Protein AF-Q2LAE7-F1 (afdb_monomer)

Organism: Mycobacterium tuberculosis (NCBI:txid1773)

Secondary structure (DSSP, 8-state):
--SSSGGG---TTS-HHHHHHHHHHTT---HHHHTHHHHHHHHHHHHHIIIIITGGG-HHHHT-HHHHHHHHHHHHHHHHHHSSSSSTHHHHHHHHHHHHHHHHHHHHHT-HHHHHHHHHHHHHHHHH-GGGGHHHHHHHHTHHHHHHHH-

Radius of gyration: 17.61 Å; Cα contacts (8 Å, |Δi|>4): 153; chains: 1; bounding box: 47×31×48 Å

Structure (mmCIF, N/CA/C/O backbone):
data_AF-Q2LAE7-F1
#
_entry.id   AF-Q2LAE7-F1
#
loop_
_atom_site.group_PDB
_atom_site.id
_atom_site.type_symbol
_atom_site.label_atom_id
_atom_site.label_alt_id
_atom_site.label_comp_id
_atom_site.label_asym_id
_atom_site.label_entity_id
_atom_site.label_seq_id
_atom_site.pdbx_PDB_ins_code
_atom_site.Cartn_x
_atom_site.Cartn_y
_atom_site.Cartn_z
_atom_site.occupancy
_atom_site.B_iso_or_equiv
_atom_site.auth_seq_id
_atom_site.auth_comp_id
_atom_site.auth_asym_id
_atom_site.auth_atom_id
_atom_site.pdbx_PDB_model_num
ATOM 1 N N . SER A 1 1 ? 6.485 -10.630 -20.699 1.00 85.62 1 SER A N 1
ATOM 2 C CA . SER A 1 1 ? 6.664 -12.085 -20.518 1.00 85.62 1 SER A CA 1
ATOM 3 C C . SER A 1 1 ? 7.683 -12.330 -19.426 1.00 85.62 1 SER A C 1
ATOM 5 O O . SER A 1 1 ? 8.486 -11.443 -19.148 1.00 85.62 1 SER A O 1
ATOM 7 N N . ASN A 1 2 ? 7.671 -13.513 -18.816 1.00 91.56 2 ASN A N 1
ATOM 8 C CA . ASN A 1 2 ? 8.751 -13.935 -17.941 1.00 91.56 2 ASN A CA 1
ATOM 9 C C . ASN A 1 2 ? 10.004 -14.159 -18.796 1.00 91.56 2 ASN A C 1
ATOM 11 O O . ASN A 1 2 ? 10.094 -15.112 -19.569 1.00 91.56 2 ASN A O 1
ATOM 15 N N . TYR A 1 3 ? 10.938 -13.216 -18.713 1.00 91.56 3 TYR A N 1
ATOM 16 C CA . TYR A 1 3 ? 12.114 -13.194 -19.579 1.00 91.56 3 TYR A CA 1
ATOM 17 C C . TYR A 1 3 ? 13.129 -14.290 -19.224 1.00 91.56 3 TYR A C 1
ATOM 19 O O . TYR A 1 3 ? 13.798 -14.831 -20.099 1.00 91.56 3 TYR A O 1
ATOM 27 N N . PHE A 1 4 ? 13.240 -14.635 -17.940 1.00 93.62 4 PHE A N 1
ATOM 28 C CA . PHE A 1 4 ? 14.313 -15.494 -17.434 1.00 93.62 4 PHE A CA 1
ATOM 29 C C . PHE A 1 4 ? 13.930 -16.974 -17.317 1.00 93.62 4 PHE A C 1
ATOM 31 O O . PHE A 1 4 ? 14.812 -17.824 -17.198 1.00 93.62 4 PHE A O 1
ATOM 38 N N . ARG A 1 5 ? 12.637 -17.315 -17.314 1.00 92.06 5 ARG A N 1
ATOM 39 C CA . ARG A 1 5 ? 12.157 -18.685 -17.101 1.00 92.06 5 ARG A CA 1
ATOM 40 C C . ARG A 1 5 ? 10.864 -18.958 -17.874 1.00 92.06 5 ARG A C 1
ATOM 42 O O . ARG A 1 5 ? 10.233 -18.062 -18.417 1.00 92.06 5 ARG A O 1
ATOM 49 N N . TRP A 1 6 ? 10.474 -20.233 -17.915 1.00 90.25 6 TRP A N 1
ATOM 50 C CA . TRP A 1 6 ? 9.178 -20.701 -18.423 1.00 90.25 6 TRP A CA 1
ATOM 51 C C . TRP A 1 6 ? 8.906 -20.318 -19.881 1.00 90.25 6 TRP A C 1
ATOM 53 O O . TRP A 1 6 ? 7.793 -19.938 -20.231 1.00 90.25 6 TRP A O 1
ATOM 63 N N . PHE A 1 7 ? 9.928 -20.453 -20.734 1.00 91.94 7 PHE A N 1
ATOM 64 C CA . PHE A 1 7 ? 9.812 -20.362 -22.195 1.00 91.94 7 PHE A CA 1
ATOM 65 C C . PHE A 1 7 ? 9.102 -19.090 -22.698 1.00 91.94 7 PHE A C 1
ATOM 67 O O . PHE A 1 7 ? 8.394 -19.130 -23.699 1.00 91.94 7 PHE A O 1
ATOM 74 N N . GLY A 1 8 ? 9.272 -17.959 -22.002 1.00 90.31 8 GLY A N 1
ATOM 75 C CA . GLY A 1 8 ? 8.660 -16.690 -22.398 1.00 90.31 8 GLY A CA 1
ATOM 76 C C . GLY A 1 8 ? 7.157 -16.590 -22.119 1.00 90.31 8 GLY A C 1
ATOM 77 O O . GLY A 1 8 ? 6.510 -15.684 -22.645 1.00 90.31 8 GLY A O 1
ATOM 78 N N . SER A 1 9 ? 6.598 -17.476 -21.288 1.00 93.31 9 SER A N 1
ATOM 79 C CA . SER A 1 9 ? 5.210 -17.382 -20.819 1.00 93.31 9 SER A CA 1
ATOM 80 C C . SER A 1 9 ? 4.928 -16.005 -20.197 1.00 93.31 9 SER A C 1
ATOM 82 O O . SER A 1 9 ? 5.808 -15.444 -19.536 1.00 93.31 9 SER A O 1
ATOM 84 N N . PRO A 1 10 ? 3.730 -15.421 -20.379 1.00 90.81 10 PRO A N 1
ATOM 85 C CA . PRO A 1 10 ? 3.342 -14.204 -19.672 1.00 90.81 10 PRO A CA 1
ATOM 86 C C . PRO A 1 10 ? 3.287 -14.422 -18.152 1.00 90.81 10 PRO A C 1
ATOM 88 O O . PRO A 1 10 ? 3.183 -15.556 -17.684 1.00 90.81 10 PRO A O 1
ATOM 91 N N . GLU A 1 11 ? 3.370 -13.321 -17.398 1.00 86.62 11 GLU A N 1
ATOM 92 C CA . GLU A 1 11 ? 3.138 -13.328 -15.941 1.00 86.62 11 GLU A CA 1
ATOM 93 C C . GLU A 1 11 ? 1.656 -13.138 -15.584 1.00 86.62 11 GLU A C 1
ATOM 95 O O . GLU A 1 11 ? 1.262 -13.325 -14.431 1.00 86.62 11 GLU A O 1
ATOM 100 N N . ASP A 1 12 ? 0.824 -12.856 -16.594 1.00 88.75 12 ASP A N 1
ATOM 101 C CA . ASP A 1 12 ? -0.628 -12.853 -16.471 1.00 88.75 12 ASP A CA 1
ATOM 102 C C . ASP A 1 12 ? -1.115 -14.182 -15.863 1.00 88.75 12 ASP A C 1
ATOM 104 O O . ASP A 1 12 ? -0.636 -15.256 -16.245 1.00 88.75 12 ASP A O 1
ATOM 108 N N . PRO A 1 13 ? -2.057 -14.141 -14.903 1.00 87.12 13 PRO A N 1
ATOM 109 C CA . PRO A 1 13 ? -2.992 -13.043 -14.622 1.00 87.12 13 PRO A CA 1
ATOM 110 C C . PRO A 1 13 ? -2.487 -11.968 -13.640 1.00 87.12 13 PRO A C 1
ATOM 112 O O . PRO A 1 13 ? -3.244 -11.059 -13.300 1.00 87.12 13 PRO A O 1
ATOM 115 N N . PHE A 1 14 ? -1.248 -12.070 -13.154 1.00 87.62 14 PHE A N 1
ATOM 116 C CA . PHE A 1 14 ? -0.671 -11.124 -12.199 1.00 87.62 14 PHE A CA 1
ATOM 117 C C . PHE A 1 14 ? 0.303 -10.172 -12.903 1.00 87.62 14 PHE A C 1
ATOM 119 O O . PHE A 1 14 ? 0.961 -10.543 -13.868 1.00 87.62 14 PHE A O 1
ATOM 126 N N . GLY A 1 15 ? 0.435 -8.942 -12.405 1.00 84.69 15 GLY A N 1
ATOM 127 C CA . GLY A 1 15 ? 1.488 -8.042 -12.890 1.00 84.69 15 GLY A CA 1
ATOM 128 C C . GLY A 1 15 ? 1.025 -6.879 -13.763 1.00 84.69 15 GLY A C 1
ATOM 129 O O . GLY A 1 15 ? 1.835 -6.309 -14.493 1.00 84.69 15 GLY A O 1
ATOM 130 N N . TRP A 1 16 ? -0.227 -6.422 -13.621 1.00 93.88 16 TRP A N 1
ATOM 131 C CA . TRP A 1 16 ? -0.643 -5.124 -14.181 1.00 93.88 16 TRP A CA 1
ATOM 132 C C . TRP A 1 16 ? 0.308 -3.987 -13.759 1.00 93.88 16 TRP A C 1
ATOM 134 O O . TRP A 1 16 ? 0.553 -3.055 -14.524 1.00 93.88 16 TRP A O 1
ATOM 144 N N . TYR A 1 17 ? 0.897 -4.095 -12.563 1.00 94.00 17 TYR A N 1
ATOM 145 C CA . TYR A 1 17 ? 1.890 -3.160 -12.043 1.00 94.00 17 TYR A CA 1
ATOM 146 C C . TYR A 1 17 ? 3.187 -3.142 -12.868 1.00 94.00 17 TYR A C 1
ATOM 148 O O . TYR A 1 17 ? 3.794 -2.088 -13.040 1.00 94.00 17 TYR A O 1
ATOM 156 N N . TYR A 1 18 ? 3.591 -4.267 -13.461 1.00 94.50 18 TYR A N 1
ATOM 157 C CA . TYR A 1 18 ? 4.765 -4.306 -14.336 1.00 94.50 18 TYR A CA 1
ATOM 158 C C . TYR A 1 18 ? 4.544 -3.518 -15.624 1.00 94.50 18 TYR A C 1
ATOM 160 O O . TYR A 1 18 ? 5.478 -2.886 -16.109 1.00 94.50 18 TYR A O 1
ATOM 168 N N . ASN A 1 19 ? 3.310 -3.465 -16.132 1.00 95.00 19 ASN A N 1
ATOM 169 C CA . ASN A 1 19 ? 2.977 -2.609 -17.271 1.00 95.00 19 ASN A CA 1
ATOM 170 C C . ASN A 1 19 ? 3.101 -1.119 -16.913 1.00 95.00 19 ASN A C 1
ATOM 172 O O . ASN A 1 19 ? 3.564 -0.333 -17.736 1.00 95.00 19 ASN A O 1
ATOM 176 N N . LEU A 1 20 ? 2.764 -0.722 -15.678 1.00 94.88 20 LEU A N 1
ATOM 177 C CA . LEU A 1 20 ? 3.015 0.641 -15.197 1.00 94.88 20 LEU A CA 1
ATOM 178 C C . LEU A 1 20 ? 4.520 0.949 -15.144 1.00 94.88 20 LEU A C 1
ATOM 180 O O . LEU A 1 20 ? 4.942 1.996 -15.628 1.00 94.88 20 LEU A O 1
ATOM 184 N N . LEU A 1 21 ? 5.335 0.033 -14.611 1.00 95.56 21 LEU A N 1
ATOM 185 C CA . LEU A 1 21 ? 6.794 0.199 -14.588 1.00 95.56 21 LEU A CA 1
ATOM 186 C C . LEU A 1 21 ? 7.386 0.251 -16.002 1.00 95.56 21 LEU A C 1
ATOM 188 O O . LEU A 1 21 ? 8.270 1.063 -16.268 1.00 95.56 21 LEU A O 1
ATOM 192 N N . ALA A 1 22 ? 6.865 -0.553 -16.930 1.00 96.06 22 ALA A N 1
ATOM 193 C CA . ALA A 1 22 ? 7.243 -0.482 -18.335 1.00 96.06 22 ALA A CA 1
ATOM 194 C C . ALA A 1 22 ? 6.920 0.901 -18.922 1.00 96.06 22 ALA A C 1
ATOM 196 O O . ALA A 1 22 ? 7.774 1.488 -19.576 1.00 96.06 22 ALA A O 1
ATOM 197 N N . LEU A 1 23 ? 5.762 1.494 -18.611 1.00 97.19 23 LEU A N 1
ATOM 198 C CA . LEU A 1 23 ? 5.458 2.869 -19.025 1.00 97.19 23 LEU A CA 1
ATOM 199 C C . LEU A 1 23 ? 6.443 3.892 -18.435 1.00 97.19 23 LEU A C 1
ATOM 201 O O . LEU A 1 23 ? 6.875 4.807 -19.134 1.00 97.19 23 LEU A O 1
ATOM 205 N N . MET A 1 24 ? 6.855 3.716 -17.177 1.00 97.19 24 MET A N 1
ATOM 206 C CA . MET A 1 24 ? 7.847 4.583 -16.531 1.00 97.19 24 MET A CA 1
ATOM 207 C C . MET A 1 24 ? 9.233 4.514 -17.190 1.00 97.19 24 MET A C 1
ATOM 209 O O . MET A 1 24 ? 9.937 5.528 -17.177 1.00 97.19 24 MET A O 1
ATOM 213 N N . THR A 1 25 ? 9.606 3.378 -17.806 1.00 97.38 25 THR A N 1
ATOM 214 C CA . THR A 1 25 ? 10.898 3.234 -18.515 1.00 97.38 25 THR A CA 1
ATOM 215 C C . THR A 1 25 ? 11.031 4.176 -19.705 1.00 97.38 25 THR A C 1
ATOM 217 O O . THR A 1 25 ? 12.147 4.541 -20.058 1.00 97.38 25 THR A O 1
ATOM 220 N N . HIS A 1 26 ? 9.918 4.632 -20.295 1.00 97.31 26 HIS A N 1
ATOM 221 C CA . HIS A 1 26 ? 9.963 5.583 -21.409 1.00 97.31 26 HIS A CA 1
ATOM 222 C C . HIS A 1 26 ? 10.510 6.959 -21.007 1.00 97.31 26 HIS A C 1
ATOM 224 O O . HIS A 1 26 ? 10.947 7.710 -21.875 1.00 97.31 26 HIS A O 1
ATOM 230 N N . VAL A 1 27 ? 10.475 7.300 -19.714 1.00 97.50 27 VAL A N 1
ATOM 231 C CA . VAL A 1 27 ? 11.040 8.551 -19.191 1.00 97.50 27 VAL A CA 1
ATOM 232 C C . VAL A 1 27 ? 12.497 8.345 -18.783 1.00 97.50 27 VAL A C 1
ATOM 234 O O . VAL A 1 27 ? 13.375 9.089 -19.212 1.00 97.50 27 VAL A O 1
ATOM 237 N N . SER A 1 28 ? 12.753 7.354 -17.927 1.00 96.00 28 SER A N 1
ATOM 238 C CA . SER A 1 28 ? 14.091 7.000 -17.454 1.00 96.00 28 SER A CA 1
ATOM 239 C C . SER A 1 28 ? 14.074 5.603 -16.836 1.00 96.00 28 SER A C 1
ATOM 241 O O . SER A 1 28 ? 13.072 5.182 -16.268 1.00 96.00 28 SER A O 1
ATOM 243 N N . ASP A 1 29 ? 15.197 4.901 -16.894 1.00 96.00 29 ASP A N 1
ATOM 244 C CA . ASP A 1 29 ? 15.466 3.634 -16.210 1.00 96.00 29 ASP A CA 1
ATOM 245 C C . ASP A 1 29 ? 16.356 3.810 -14.963 1.00 96.00 29 ASP A C 1
ATOM 247 O O . ASP A 1 29 ? 16.781 2.836 -14.337 1.00 96.00 29 ASP A O 1
ATOM 251 N N . ALA A 1 30 ? 16.607 5.058 -14.550 1.00 97.31 30 ALA A N 1
ATOM 252 C CA . ALA A 1 30 ? 17.399 5.358 -13.368 1.00 97.31 30 ALA A CA 1
ATOM 253 C C . ALA A 1 30 ? 16.765 4.775 -12.093 1.00 97.31 30 ALA A C 1
ATOM 255 O O . ALA A 1 30 ? 15.564 4.902 -11.844 1.00 97.31 30 ALA A O 1
ATOM 256 N N . SER A 1 31 ? 17.602 4.211 -11.217 1.00 95.25 31 SER A N 1
ATOM 257 C CA . SER A 1 31 ? 17.162 3.573 -9.963 1.00 95.25 31 SER A CA 1
ATOM 258 C C . SER A 1 31 ? 16.318 4.499 -9.073 1.00 95.25 31 SER A C 1
ATOM 260 O O . SER A 1 31 ? 15.307 4.073 -8.521 1.00 95.25 31 SER A O 1
ATOM 262 N N . LEU A 1 32 ? 16.691 5.782 -8.971 1.00 95.38 32 LEU A N 1
ATOM 263 C CA . LEU A 1 32 ? 15.941 6.786 -8.202 1.00 95.38 32 LEU A CA 1
ATOM 264 C C . LEU A 1 32 ? 14.519 6.989 -8.736 1.00 95.38 32 LEU A C 1
ATOM 266 O O . LEU A 1 32 ? 13.595 7.140 -7.945 1.00 95.38 32 LEU A O 1
ATOM 270 N N . TRP A 1 33 ? 14.352 6.979 -10.059 1.00 97.19 33 TRP A N 1
ATOM 271 C CA . TRP A 1 33 ? 13.064 7.176 -10.721 1.00 97.19 33 TRP A CA 1
ATOM 272 C C . TRP A 1 33 ? 12.163 5.950 -10.569 1.00 97.19 33 TRP A C 1
ATOM 274 O O . TRP A 1 33 ? 11.007 6.064 -10.166 1.00 97.19 33 TRP A O 1
ATOM 284 N N . MET A 1 34 ? 12.710 4.760 -10.814 1.00 96.81 34 MET A N 1
ATOM 285 C CA . MET A 1 34 ? 11.922 3.528 -10.804 1.00 96.81 34 MET A CA 1
ATOM 286 C C . MET A 1 34 ? 11.406 3.124 -9.425 1.00 96.81 34 MET A C 1
ATOM 288 O O . MET A 1 34 ? 10.395 2.437 -9.328 1.00 96.81 34 MET A O 1
ATOM 292 N N . ARG A 1 35 ? 12.060 3.586 -8.355 1.00 96.38 35 ARG A N 1
ATOM 293 C CA . ARG A 1 35 ? 11.665 3.314 -6.964 1.00 96.38 35 ARG A CA 1
ATOM 294 C C . ARG A 1 35 ? 10.738 4.374 -6.366 1.00 96.38 35 ARG A C 1
ATOM 296 O O . ARG A 1 35 ? 10.357 4.266 -5.201 1.00 96.38 35 ARG A O 1
ATOM 303 N N . LEU A 1 36 ? 10.360 5.402 -7.129 1.00 96.50 36 LEU A N 1
ATOM 304 C CA . LEU A 1 36 ? 9.417 6.422 -6.657 1.00 96.50 36 LEU A CA 1
ATOM 305 C C . LEU A 1 36 ? 8.067 5.855 -6.186 1.00 96.50 36 LEU A C 1
ATOM 307 O O . LEU A 1 36 ? 7.566 6.360 -5.177 1.00 96.50 36 LEU A O 1
ATOM 311 N N . PRO A 1 37 ? 7.473 4.829 -6.830 1.00 96.94 37 PRO A N 1
ATOM 312 C CA . PRO A 1 37 ? 6.225 4.245 -6.349 1.00 96.94 37 PRO A CA 1
ATOM 313 C C . PRO A 1 37 ? 6.349 3.662 -4.937 1.00 96.94 37 PRO A C 1
ATOM 315 O O . PRO A 1 37 ? 5.465 3.886 -4.113 1.00 96.94 37 PRO A O 1
ATOM 318 N N . ASP A 1 38 ? 7.463 2.993 -4.625 1.00 95.56 38 ASP A N 1
ATOM 319 C CA . ASP A 1 38 ? 7.727 2.431 -3.295 1.00 95.56 38 ASP A CA 1
ATOM 320 C C . ASP A 1 38 ? 7.856 3.536 -2.241 1.00 95.56 38 ASP A C 1
ATOM 322 O O . ASP A 1 38 ? 7.282 3.443 -1.154 1.00 95.56 38 ASP A O 1
ATOM 326 N N . LEU A 1 39 ? 8.564 4.622 -2.570 1.00 96.38 39 LEU A N 1
ATOM 327 C CA . LEU A 1 39 ? 8.682 5.778 -1.682 1.00 96.38 39 LEU A CA 1
ATOM 328 C C . LEU A 1 39 ? 7.312 6.414 -1.416 1.00 96.38 39 LEU A C 1
ATOM 330 O O . LEU A 1 39 ? 6.956 6.668 -0.264 1.00 96.38 39 LEU A O 1
ATOM 334 N N . ALA A 1 40 ? 6.531 6.647 -2.473 1.00 97.44 40 ALA A N 1
ATOM 335 C CA . ALA A 1 40 ? 5.188 7.199 -2.358 1.00 97.44 40 ALA A CA 1
ATOM 336 C C . ALA A 1 40 ? 4.287 6.287 -1.513 1.00 97.44 40 ALA A C 1
ATOM 338 O O . ALA A 1 40 ? 3.587 6.770 -0.621 1.00 97.44 40 ALA A O 1
ATOM 339 N N . ALA A 1 41 ? 4.354 4.971 -1.724 1.00 97.62 41 ALA A N 1
ATOM 340 C CA . ALA A 1 41 ? 3.601 4.002 -0.942 1.00 97.62 41 ALA A CA 1
ATOM 341 C C . ALA A 1 41 ? 3.977 4.039 0.543 1.00 97.62 41 ALA A C 1
ATOM 343 O O . ALA A 1 41 ? 3.085 4.064 1.387 1.00 97.62 41 ALA A O 1
ATOM 344 N N . GLY A 1 42 ? 5.267 4.130 0.877 1.00 97.44 42 GLY A N 1
ATOM 345 C CA . GLY A 1 42 ? 5.726 4.253 2.263 1.00 97.44 42 GLY A CA 1
ATOM 346 C C . GLY A 1 42 ? 5.204 5.518 2.950 1.00 97.44 42 GLY A C 1
ATOM 347 O O . GLY A 1 42 ? 4.711 5.460 4.081 1.00 97.44 42 GLY A O 1
ATOM 348 N N . LEU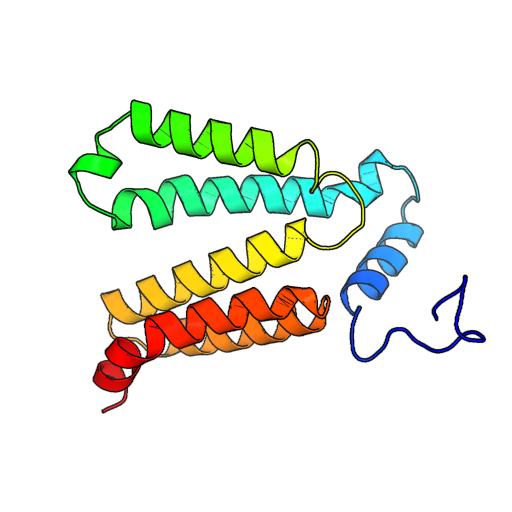 A 1 43 ? 5.233 6.656 2.249 1.00 98.12 43 LEU A N 1
ATOM 349 C CA . LEU A 1 43 ? 4.711 7.927 2.761 1.00 98.12 43 LEU A CA 1
ATOM 350 C C . LEU A 1 43 ? 3.196 7.877 2.995 1.00 98.12 43 LEU A C 1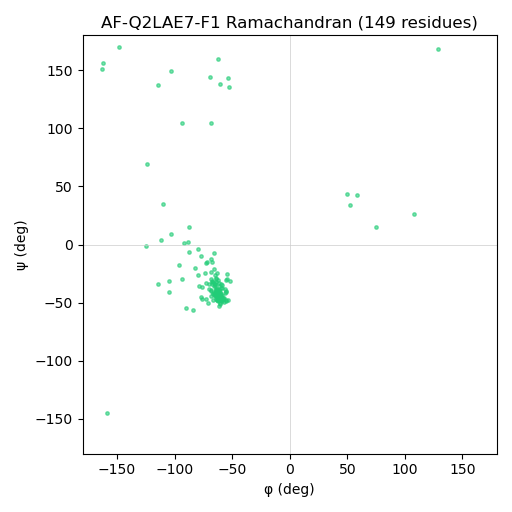
ATOM 352 O O . LEU A 1 43 ? 2.721 8.319 4.043 1.00 98.12 43 LEU A O 1
ATOM 356 N N . VAL A 1 44 ? 2.433 7.313 2.053 1.00 98.25 44 VAL A N 1
ATOM 357 C CA . VAL A 1 44 ? 0.976 7.172 2.191 1.00 98.25 44 VAL A CA 1
ATOM 358 C C . VAL A 1 44 ? 0.626 6.163 3.286 1.00 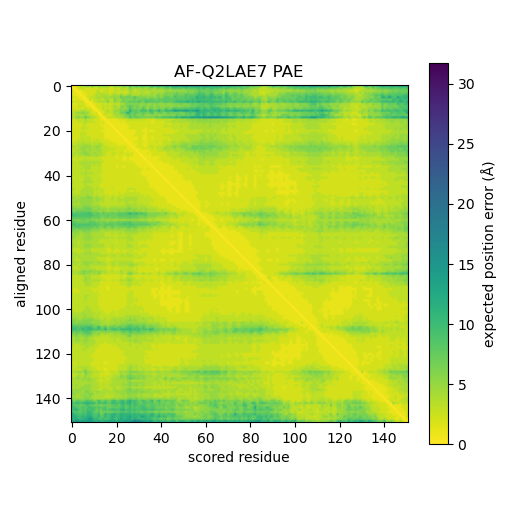98.25 44 VAL A C 1
ATOM 360 O O . VAL A 1 44 ? -0.278 6.423 4.080 1.00 98.25 44 VAL A O 1
ATOM 363 N N . CYS A 1 45 ? 1.370 5.059 3.404 1.00 98.12 45 CYS A N 1
ATOM 364 C CA . CYS A 1 45 ? 1.228 4.106 4.504 1.00 98.12 45 CYS A CA 1
ATOM 365 C C . CYS A 1 45 ? 1.372 4.799 5.859 1.00 98.12 45 CYS A C 1
ATOM 367 O O . CYS A 1 45 ? 0.511 4.645 6.724 1.00 98.12 45 CYS A O 1
ATOM 369 N N . TRP A 1 46 ? 2.416 5.613 6.036 1.00 98.25 46 TRP A N 1
ATOM 370 C CA . TRP A 1 46 ? 2.599 6.378 7.268 1.00 98.25 46 TRP A CA 1
ATOM 371 C C . TRP A 1 46 ? 1.471 7.390 7.501 1.00 98.25 46 TRP A C 1
ATOM 373 O O . TRP A 1 46 ? 0.970 7.515 8.622 1.00 98.25 46 TRP A O 1
ATOM 383 N N . LEU A 1 47 ? 1.036 8.097 6.454 1.00 98.12 47 LEU A N 1
ATOM 384 C CA . LEU A 1 47 ? -0.060 9.062 6.533 1.00 98.12 47 LEU A CA 1
ATOM 385 C C . LEU A 1 47 ? -1.348 8.407 7.056 1.00 98.12 47 LEU A C 1
ATOM 387 O O . LEU A 1 47 ? -1.953 8.920 7.998 1.00 98.12 47 LEU A O 1
ATOM 391 N N . LEU A 1 48 ? -1.732 7.270 6.472 1.00 97.88 48 LEU A N 1
ATOM 392 C CA . LEU A 1 48 ? -2.928 6.517 6.850 1.00 97.88 48 LEU A CA 1
ATOM 393 C C . LEU A 1 48 ? -2.788 5.896 8.239 1.00 97.88 48 LEU A C 1
ATOM 395 O O . LEU A 1 48 ? -3.700 6.000 9.058 1.00 97.88 48 LEU A O 1
ATOM 399 N N . LEU A 1 49 ? -1.636 5.296 8.543 1.00 97.62 49 LEU A N 1
ATOM 400 C CA . LEU A 1 49 ? -1.397 4.675 9.841 1.00 97.62 49 LEU A CA 1
ATOM 401 C C . LEU A 1 49 ? -1.486 5.710 10.973 1.00 97.62 49 LEU A C 1
ATOM 403 O O . LEU A 1 49 ? -2.198 5.501 11.953 1.00 97.62 49 LEU A O 1
ATOM 407 N N . SER A 1 50 ? -0.814 6.851 10.811 1.00 97.12 50 SER A N 1
ATOM 408 C CA . SER A 1 50 ? -0.736 7.895 11.839 1.00 97.12 50 SER A CA 1
ATOM 409 C C . SER A 1 50 ? -2.050 8.648 12.068 1.00 97.12 50 SER A C 1
ATOM 411 O O . SER A 1 50 ? -2.321 9.042 13.204 1.00 97.12 50 SER A O 1
ATOM 413 N N . ARG A 1 51 ? -2.860 8.863 11.020 1.00 96.00 51 ARG A N 1
ATOM 414 C CA . ARG A 1 51 ? -4.069 9.707 11.091 1.00 96.00 51 ARG A CA 1
ATOM 415 C C . ARG A 1 51 ? -5.386 8.944 11.113 1.00 96.00 51 ARG A C 1
ATOM 417 O O . ARG A 1 51 ? -6.331 9.426 11.722 1.00 96.00 51 ARG A O 1
ATOM 424 N N . GLU A 1 52 ? -5.468 7.788 10.464 1.00 96.31 52 GLU A N 1
ATOM 425 C CA . GLU A 1 52 ? -6.724 7.034 10.358 1.00 96.31 52 GLU A CA 1
ATOM 426 C C . GLU A 1 52 ? -6.721 5.816 11.285 1.00 96.31 52 GLU A C 1
ATOM 428 O O . GLU A 1 52 ? -7.720 5.536 11.943 1.00 96.31 52 GLU A O 1
ATOM 433 N N . VAL A 1 53 ? -5.596 5.099 11.381 1.00 96.69 53 VAL A N 1
ATOM 434 C CA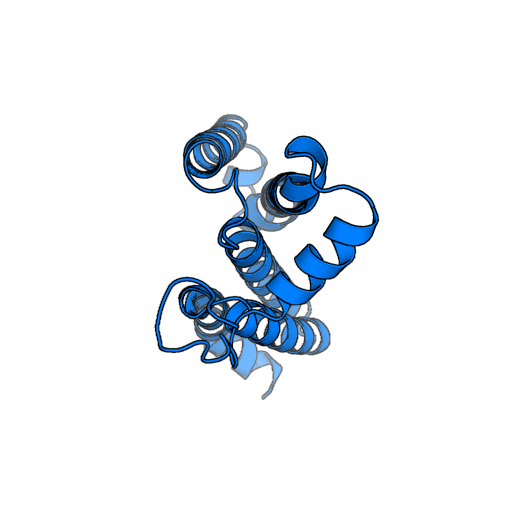 . VAL A 1 53 ? -5.534 3.847 12.150 1.00 96.69 53 VAL A CA 1
ATOM 435 C C . VAL A 1 53 ? -5.291 4.094 13.634 1.00 96.69 53 VAL A C 1
ATOM 437 O O . VAL A 1 53 ? -6.101 3.665 14.450 1.00 96.69 53 VAL A O 1
ATOM 440 N N . LEU A 1 54 ? -4.210 4.787 14.012 1.00 96.12 54 LEU A N 1
ATOM 441 C CA . LEU A 1 54 ? -3.857 4.960 15.429 1.00 96.12 54 LEU A CA 1
ATOM 442 C C . LEU A 1 54 ? -4.956 5.662 16.253 1.00 96.12 54 LEU A C 1
ATOM 444 O O . LEU A 1 54 ? -5.315 5.121 17.301 1.00 96.12 54 LEU A O 1
ATOM 448 N N . PRO A 1 55 ? -5.578 6.767 15.791 1.00 95.75 55 PRO A N 1
ATOM 449 C CA . PRO A 1 55 ? -6.672 7.403 16.534 1.00 95.75 55 PRO A CA 1
ATOM 450 C C . PRO A 1 55 ? -7.918 6.516 16.654 1.00 95.75 55 PRO A C 1
ATOM 452 O O . PRO A 1 55 ? -8.699 6.616 17.599 1.00 95.75 55 PRO A O 1
ATOM 455 N N . ARG A 1 56 ? -8.118 5.597 15.702 1.00 92.88 56 ARG A N 1
ATOM 456 C CA . ARG A 1 56 ? -9.273 4.693 15.688 1.00 92.88 56 ARG A CA 1
ATOM 457 C C . ARG A 1 56 ? -9.187 3.588 16.743 1.00 92.88 56 ARG A C 1
ATOM 459 O O . ARG A 1 56 ? -10.241 3.095 17.156 1.00 92.88 56 ARG A O 1
ATOM 466 N N . LEU A 1 57 ? -7.975 3.241 17.185 1.00 93.50 57 LEU A N 1
ATOM 467 C CA . LEU A 1 57 ? -7.716 2.224 18.213 1.00 93.50 57 LEU A CA 1
ATOM 468 C C . LEU A 1 57 ? -8.106 2.682 19.628 1.00 93.50 57 LEU A C 1
ATOM 470 O O . LEU A 1 57 ? -8.273 1.846 20.512 1.00 93.50 57 LEU A O 1
ATOM 474 N N . GLY A 1 58 ? -8.303 3.987 19.835 1.00 94.38 58 GLY A N 1
ATOM 475 C CA . GLY A 1 58 ? -8.886 4.557 21.048 1.00 94.38 58 GLY A CA 1
ATOM 476 C C . GLY A 1 58 ? -8.052 5.681 21.676 1.00 94.38 58 GLY A C 1
ATOM 477 O O . GLY A 1 58 ? -6.877 5.850 21.339 1.00 94.38 58 GLY A O 1
ATOM 478 N N . PRO A 1 59 ? -8.628 6.425 22.645 1.00 94.50 59 PRO A N 1
ATOM 479 C CA . PRO A 1 59 ? -8.020 7.650 23.179 1.00 94.50 59 PRO A CA 1
ATOM 480 C C . PRO A 1 59 ? -6.663 7.434 23.861 1.00 94.50 59 PRO A C 1
ATOM 482 O O . PRO A 1 59 ? -5.797 8.303 23.825 1.00 94.50 59 PRO A O 1
ATOM 485 N N . ALA A 1 60 ? -6.455 6.258 24.466 1.00 95.75 60 ALA A N 1
ATOM 486 C CA . ALA A 1 60 ? -5.191 5.910 25.113 1.00 95.75 60 ALA A CA 1
ATOM 487 C C . ALA A 1 60 ? -4.035 5.755 24.109 1.00 95.75 60 ALA A C 1
ATOM 489 O O . ALA A 1 60 ? -2.897 6.091 24.429 1.00 95.75 60 ALA A O 1
ATOM 490 N N . VAL A 1 61 ? -4.321 5.260 22.899 1.00 95.25 61 VAL A N 1
ATOM 491 C CA . VAL A 1 61 ? -3.322 5.118 21.829 1.00 95.25 61 VAL A CA 1
ATOM 492 C C . VAL A 1 61 ? -3.055 6.476 21.187 1.00 95.25 61 VAL A C 1
ATOM 494 O O . VAL A 1 61 ? -1.897 6.851 21.023 1.00 95.25 61 VAL A O 1
ATOM 497 N N . GLU A 1 62 ? -4.112 7.236 20.894 1.00 94.19 62 GLU A N 1
ATOM 498 C CA . GLU A 1 62 ? -4.024 8.565 20.278 1.00 94.19 62 GLU A CA 1
ATOM 499 C C . GLU A 1 62 ? -3.194 9.553 21.115 1.00 94.19 62 GLU A C 1
ATOM 501 O O . GLU A 1 62 ? -2.339 10.259 20.586 1.00 94.19 62 GLU A O 1
ATOM 506 N N . ALA A 1 63 ? -3.390 9.572 22.436 1.00 95.00 63 ALA A N 1
ATOM 507 C CA . ALA A 1 63 ? -2.666 10.474 23.331 1.00 95.00 63 ALA A CA 1
ATOM 508 C C . ALA A 1 63 ? -1.213 10.032 23.624 1.00 95.00 63 ALA A C 1
ATOM 510 O O . ALA A 1 63 ? -0.438 10.785 24.222 1.00 95.00 63 ALA A O 1
ATOM 511 N N . SER A 1 64 ? -0.818 8.815 23.233 1.00 96.62 64 SER A N 1
ATOM 512 C CA . SER A 1 64 ? 0.461 8.211 23.617 1.00 96.62 64 SER A CA 1
ATOM 513 C C . SER A 1 64 ? 1.559 8.456 22.580 1.00 96.62 64 SER A C 1
ATOM 515 O O . SER A 1 64 ? 1.649 7.775 21.559 1.00 96.62 64 SER A O 1
ATOM 517 N N . LYS A 1 65 ? 2.490 9.375 22.876 1.00 96.38 65 LYS A N 1
ATOM 518 C CA . LYS A 1 65 ? 3.692 9.588 22.040 1.00 96.38 65 LYS A CA 1
ATOM 519 C C . LYS A 1 65 ? 4.529 8.312 21.834 1.00 96.38 65 LYS A C 1
ATOM 521 O O . LYS A 1 65 ? 4.968 8.094 20.703 1.00 96.38 65 LYS A O 1
ATOM 526 N N . PRO A 1 66 ? 4.755 7.454 22.855 1.00 97.69 66 PRO A N 1
ATOM 527 C CA . PRO A 1 66 ? 5.463 6.190 22.655 1.00 97.69 66 PRO A CA 1
ATOM 528 C C . PRO A 1 66 ? 4.798 5.265 21.630 1.00 97.69 66 PRO A C 1
ATOM 530 O O . PRO A 1 66 ? 5.510 4.603 20.881 1.00 97.69 66 PRO A O 1
ATOM 533 N N . ALA A 1 67 ? 3.461 5.246 21.543 1.00 96.69 67 ALA A N 1
ATOM 534 C CA . ALA A 1 67 ? 2.751 4.422 20.562 1.00 96.69 67 ALA A CA 1
ATOM 535 C C . ALA A 1 67 ? 3.040 4.871 19.119 1.00 96.69 67 ALA A C 1
ATOM 537 O O . ALA A 1 67 ? 3.313 4.037 18.256 1.00 96.69 67 ALA A O 1
ATOM 538 N N . TYR A 1 68 ? 3.066 6.184 18.869 1.00 97.38 68 TYR A N 1
ATOM 539 C CA . TYR A 1 68 ? 3.428 6.743 17.562 1.00 97.38 68 TYR A CA 1
ATOM 540 C C . TYR A 1 68 ? 4.883 6.458 17.185 1.00 97.38 68 TYR A C 1
ATOM 542 O O . TYR A 1 68 ? 5.153 6.077 16.047 1.00 97.38 68 TYR A O 1
ATOM 550 N N . TRP A 1 69 ? 5.817 6.598 18.131 1.00 98.00 69 TRP A N 1
ATOM 551 C CA . TRP A 1 69 ? 7.223 6.259 17.895 1.00 98.00 69 TRP A CA 1
ATOM 552 C C . TRP A 1 69 ? 7.416 4.772 17.617 1.00 98.00 69 TRP A C 1
ATOM 554 O O . TRP A 1 69 ? 8.132 4.423 16.683 1.00 98.00 69 TRP A O 1
ATOM 564 N N . ALA A 1 70 ? 6.749 3.899 18.373 1.00 98.06 70 ALA A N 1
ATOM 565 C CA . ALA A 1 70 ? 6.790 2.464 18.127 1.00 98.06 70 ALA A CA 1
ATOM 566 C C . ALA A 1 70 ? 6.257 2.127 16.726 1.00 98.06 70 ALA A C 1
ATOM 568 O O . ALA A 1 70 ? 6.931 1.429 15.972 1.00 98.06 70 ALA A O 1
ATOM 569 N N . ALA A 1 71 ? 5.102 2.680 16.339 1.00 97.56 71 ALA A N 1
ATOM 570 C CA . ALA A 1 71 ? 4.530 2.478 15.010 1.00 97.56 71 ALA A CA 1
ATOM 571 C C . ALA A 1 71 ? 5.462 2.976 13.889 1.00 97.56 71 ALA A C 1
ATOM 573 O O . ALA A 1 71 ? 5.674 2.263 12.910 1.00 97.56 71 ALA A O 1
ATOM 574 N N . ALA A 1 72 ? 6.055 4.165 14.046 1.00 97.56 72 ALA A N 1
ATOM 575 C CA . ALA A 1 72 ? 6.999 4.727 13.080 1.00 97.56 72 ALA A CA 1
ATOM 576 C C . ALA A 1 72 ? 8.260 3.864 12.941 1.00 97.56 72 ALA A C 1
ATOM 578 O O . ALA A 1 72 ? 8.672 3.541 11.830 1.00 97.56 72 ALA A O 1
ATOM 579 N N . MET A 1 73 ? 8.860 3.467 14.066 1.00 98.19 73 MET A N 1
ATOM 580 C CA . MET A 1 73 ? 10.091 2.681 14.069 1.00 98.19 73 MET A CA 1
ATOM 581 C C . MET A 1 73 ? 9.868 1.284 13.499 1.00 98.19 73 MET A C 1
ATOM 583 O O . MET A 1 73 ? 10.682 0.840 12.699 1.00 98.19 73 MET A O 1
ATOM 587 N N . VAL A 1 74 ? 8.764 0.617 13.845 1.00 98.38 74 VAL A N 1
ATOM 588 C CA . VAL A 1 74 ? 8.415 -0.696 13.277 1.00 98.38 74 VAL A CA 1
ATOM 589 C C . VAL A 1 74 ? 8.149 -0.591 11.778 1.00 98.38 74 VAL A C 1
ATOM 591 O O . VAL A 1 74 ? 8.622 -1.433 11.017 1.00 98.38 74 VAL A O 1
ATOM 594 N N . LEU A 1 75 ? 7.441 0.453 11.331 1.00 97.62 75 LEU A N 1
ATOM 595 C CA . LEU A 1 75 ? 7.241 0.689 9.904 1.00 97.62 75 LEU A CA 1
ATOM 596 C C . LEU A 1 75 ? 8.588 0.854 9.195 1.00 97.62 75 LEU A C 1
ATOM 598 O O . LEU A 1 75 ? 8.827 0.183 8.200 1.00 97.62 75 LEU A O 1
ATOM 602 N N . LEU A 1 76 ? 9.485 1.692 9.717 1.00 97.44 76 LEU A N 1
ATOM 603 C CA . LEU A 1 76 ? 10.797 1.930 9.114 1.00 97.44 76 LEU A CA 1
ATOM 604 C C . LEU A 1 76 ? 11.668 0.672 9.076 1.00 97.44 76 LEU A C 1
ATOM 606 O O . LEU A 1 76 ? 12.235 0.362 8.029 1.00 97.44 76 LEU A O 1
ATOM 610 N N . THR A 1 77 ? 11.769 -0.064 10.184 1.00 97.56 77 THR A N 1
ATOM 611 C CA . THR A 1 77 ? 12.614 -1.265 10.256 1.00 97.56 77 THR A CA 1
ATOM 612 C C . THR A 1 77 ? 12.084 -2.404 9.395 1.00 97.56 77 THR A C 1
ATOM 614 O O . THR A 1 77 ? 12.887 -3.172 8.874 1.00 97.56 77 THR A O 1
ATOM 617 N N . ALA A 1 78 ? 10.768 -2.498 9.187 1.00 96.88 78 ALA A N 1
ATOM 618 C CA . ALA A 1 78 ? 10.184 -3.429 8.227 1.00 96.88 78 ALA A CA 1
ATOM 619 C C . ALA A 1 78 ? 10.338 -2.945 6.773 1.00 96.88 78 ALA A C 1
ATOM 621 O O . ALA A 1 78 ? 10.563 -3.752 5.873 1.00 96.88 78 ALA A O 1
ATOM 622 N N . TRP A 1 79 ? 10.241 -1.635 6.526 1.00 97.06 79 TRP A N 1
ATOM 623 C CA . TRP A 1 79 ? 10.248 -1.073 5.174 1.00 97.06 79 TRP A CA 1
ATOM 624 C C . TRP A 1 79 ? 11.642 -1.036 4.550 1.00 97.06 79 TRP A C 1
ATOM 626 O O . TRP A 1 79 ? 11.811 -1.455 3.408 1.00 97.06 79 TRP A O 1
ATOM 636 N N . MET A 1 80 ? 12.649 -0.560 5.290 1.00 94.75 80 MET A N 1
ATOM 637 C CA . MET A 1 80 ? 14.014 -0.378 4.780 1.00 94.75 80 MET A CA 1
ATOM 638 C C . MET A 1 80 ? 14.624 -1.638 4.135 1.00 94.75 80 MET A C 1
ATOM 640 O O . MET A 1 80 ? 15.169 -1.510 3.037 1.00 94.75 80 MET A O 1
ATOM 644 N N . PRO A 1 81 ? 14.559 -2.835 4.756 1.00 96.12 81 PRO A N 1
ATOM 645 C CA . PRO A 1 81 ? 15.178 -4.031 4.187 1.00 96.12 81 PRO A CA 1
ATOM 646 C C . PRO A 1 81 ? 14.359 -4.696 3.071 1.00 96.12 81 PRO A C 1
ATOM 648 O O . PRO A 1 81 ? 14.952 -5.373 2.233 1.00 96.12 81 PRO A O 1
ATOM 651 N N . PHE A 1 82 ? 13.028 -4.542 3.049 1.00 94.69 82 PHE A N 1
ATOM 652 C CA . PHE A 1 82 ? 12.154 -5.344 2.177 1.00 94.69 82 PHE A CA 1
ATOM 653 C C . PHE A 1 82 ? 11.421 -4.546 1.090 1.00 94.69 82 PHE A C 1
ATOM 655 O O . PHE A 1 82 ? 11.249 -5.062 -0.010 1.00 94.69 82 PHE A O 1
ATOM 662 N N . ASN A 1 83 ? 11.042 -3.294 1.360 1.00 96.25 83 ASN A N 1
ATOM 663 C CA . ASN A 1 83 ? 10.170 -2.477 0.501 1.00 96.25 83 ASN A CA 1
ATOM 664 C C . ASN A 1 83 ? 10.924 -1.309 -0.168 1.00 96.25 83 ASN A C 1
ATOM 666 O O . ASN A 1 83 ? 10.395 -0.207 -0.312 1.00 96.25 83 ASN A O 1
ATOM 670 N N . ASN A 1 84 ? 12.192 -1.525 -0.524 1.00 94.38 84 ASN A N 1
ATOM 671 C CA . ASN A 1 84 ? 13.018 -0.560 -1.254 1.00 94.38 84 ASN A CA 1
ATOM 672 C C . ASN A 1 84 ? 13.569 -1.203 -2.535 1.00 94.38 84 ASN A C 1
ATOM 674 O O . ASN A 1 84 ? 14.767 -1.492 -2.643 1.00 94.38 84 ASN A O 1
ATOM 678 N N . GLY A 1 85 ? 12.687 -1.475 -3.496 1.00 93.50 85 GLY A N 1
ATOM 679 C CA . GLY A 1 85 ? 13.022 -2.233 -4.695 1.00 93.50 85 GLY A CA 1
ATOM 680 C C . GLY A 1 85 ? 12.050 -1.986 -5.843 1.00 93.50 85 GLY A C 1
ATOM 681 O O . GLY A 1 85 ? 11.617 -0.869 -6.074 1.00 93.50 85 GLY A O 1
ATOM 682 N N . LEU A 1 86 ? 11.796 -3.029 -6.634 1.00 94.44 86 LEU A N 1
ATOM 683 C CA . LEU A 1 86 ? 10.753 -3.036 -7.674 1.00 94.44 86 LEU A CA 1
ATOM 684 C C . LEU A 1 86 ? 9.780 -4.201 -7.491 1.00 94.44 86 LEU A C 1
ATOM 686 O O . LEU A 1 86 ? 8.844 -4.374 -8.274 1.00 94.44 86 LEU A O 1
ATOM 690 N N . ARG A 1 87 ? 10.022 -5.032 -6.471 1.00 94.50 87 ARG A N 1
ATOM 691 C CA . ARG A 1 87 ? 9.045 -6.033 -6.084 1.00 94.50 87 ARG A CA 1
ATOM 692 C C . ARG A 1 87 ? 7.844 -5.302 -5.464 1.00 94.50 87 ARG A C 1
ATOM 694 O O . ARG A 1 87 ? 8.019 -4.273 -4.815 1.00 94.50 87 ARG A O 1
ATOM 701 N N . PRO A 1 88 ? 6.619 -5.789 -5.684 1.00 94.56 88 PRO A N 1
ATOM 702 C CA . PRO A 1 88 ? 5.438 -4.988 -5.415 1.00 94.56 88 PRO A CA 1
ATOM 703 C C . PRO A 1 88 ? 4.920 -5.076 -3.968 1.00 94.56 88 PRO A C 1
ATOM 705 O O . PRO A 1 88 ? 3.785 -4.678 -3.701 1.00 94.56 88 PRO A O 1
ATOM 708 N N . GLU A 1 89 ? 5.699 -5.583 -3.007 1.00 96.44 89 GLU A N 1
ATOM 709 C CA . GLU A 1 89 ? 5.253 -5.733 -1.613 1.00 96.44 89 GLU A CA 1
ATOM 710 C C . GLU A 1 89 ? 4.902 -4.390 -0.970 1.00 96.44 89 GLU A C 1
ATOM 712 O O . GLU A 1 89 ? 3.953 -4.325 -0.188 1.00 96.44 89 GLU A O 1
ATOM 717 N N . ALA A 1 90 ? 5.593 -3.310 -1.348 1.00 95.75 90 ALA A N 1
ATOM 718 C CA . ALA A 1 90 ? 5.264 -1.949 -0.929 1.00 95.75 90 ALA A CA 1
ATOM 719 C C . ALA A 1 90 ? 3.826 -1.561 -1.322 1.00 95.75 90 ALA A C 1
ATOM 721 O O . ALA A 1 90 ? 3.057 -1.043 -0.507 1.00 95.75 90 ALA A O 1
ATOM 722 N N . ILE A 1 91 ? 3.447 -1.863 -2.566 1.00 96.88 91 ILE A N 1
ATOM 723 C CA . ILE A 1 91 ? 2.117 -1.581 -3.114 1.00 96.88 91 ILE A CA 1
ATOM 724 C C . ILE A 1 91 ? 1.066 -2.486 -2.468 1.00 96.88 91 ILE A C 1
ATOM 726 O O . ILE A 1 91 ? -0.030 -2.026 -2.151 1.00 96.88 91 ILE A O 1
ATOM 730 N N . ILE A 1 92 ? 1.405 -3.751 -2.205 1.00 96.69 92 ILE A N 1
ATOM 731 C CA . ILE A 1 92 ? 0.514 -4.694 -1.518 1.00 96.69 92 ILE A CA 1
ATOM 732 C C . ILE A 1 92 ? 0.249 -4.254 -0.078 1.00 96.69 92 ILE A C 1
ATOM 734 O O . ILE A 1 92 ? -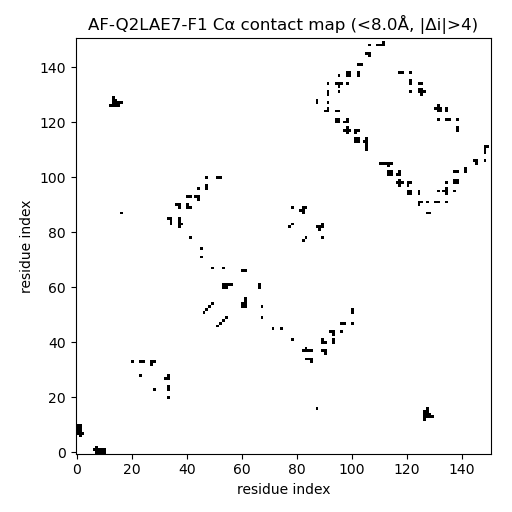0.903 -4.270 0.364 1.00 96.69 92 ILE A O 1
ATOM 738 N N . ALA A 1 93 ? 1.285 -3.831 0.649 1.00 97.19 93 ALA A N 1
ATOM 739 C CA . ALA A 1 93 ? 1.155 -3.314 2.006 1.00 97.19 93 ALA A CA 1
ATOM 740 C C . ALA A 1 93 ? 0.235 -2.086 2.038 1.00 97.19 93 ALA A C 1
ATOM 742 O O . ALA A 1 93 ? -0.690 -2.027 2.852 1.00 97.19 93 ALA A O 1
ATOM 743 N N . LEU A 1 94 ? 0.427 -1.154 1.097 1.00 97.75 94 LEU A N 1
ATOM 744 C CA . LEU A 1 94 ? -0.436 0.013 0.947 1.00 97.75 94 LEU A CA 1
ATOM 745 C C . LEU A 1 94 ? -1.884 -0.378 0.630 1.00 97.75 94 LEU A C 1
ATOM 747 O O . LEU A 1 94 ? -2.799 0.060 1.325 1.00 97.75 94 LEU A O 1
ATOM 751 N N . GLY A 1 95 ? -2.108 -1.205 -0.392 1.00 97.31 95 GLY A N 1
ATOM 752 C CA . GLY A 1 95 ? -3.448 -1.622 -0.811 1.00 97.31 95 GLY A CA 1
ATOM 753 C C . GLY A 1 95 ? -4.209 -2.352 0.298 1.00 97.31 95 GLY A C 1
ATOM 754 O O . GLY A 1 95 ? -5.397 -2.107 0.522 1.00 97.31 95 GLY A O 1
ATOM 755 N N . SER A 1 96 ? -3.505 -3.171 1.077 1.00 97.50 96 SER A N 1
ATOM 756 C CA . SER A 1 96 ? -4.067 -3.866 2.240 1.00 97.50 96 SER A CA 1
ATOM 757 C C . SER A 1 96 ? -4.462 -2.894 3.353 1.00 97.50 96 SER A C 1
ATOM 759 O O . SER A 1 96 ? -5.555 -3.004 3.911 1.00 97.50 96 SER A O 1
ATOM 761 N N . LEU A 1 97 ? -3.618 -1.896 3.639 1.00 97.69 97 LEU A N 1
ATOM 762 C CA . LEU A 1 97 ? -3.914 -0.858 4.626 1.00 97.69 97 LEU A CA 1
ATOM 763 C C . LEU A 1 97 ? -5.102 0.015 4.197 1.00 97.69 97 LEU A C 1
ATOM 765 O O . LEU A 1 97 ? -5.987 0.288 5.005 1.00 97.69 97 LEU A O 1
ATOM 769 N N . VAL A 1 98 ? -5.159 0.414 2.923 1.00 98.12 98 VAL A N 1
ATOM 770 C CA . VAL A 1 98 ? -6.288 1.170 2.358 1.00 98.12 98 VAL A CA 1
ATOM 771 C C . VAL A 1 98 ? -7.583 0.365 2.472 1.00 98.12 98 VAL A C 1
ATOM 773 O O . VAL A 1 98 ? -8.601 0.907 2.902 1.00 98.12 98 VAL A O 1
ATOM 776 N N . THR A 1 99 ? -7.543 -0.934 2.161 1.00 97.75 99 THR A N 1
ATOM 777 C CA . THR A 1 99 ? -8.696 -1.839 2.299 1.00 97.75 99 THR A CA 1
ATOM 778 C C . THR A 1 99 ? -9.215 -1.856 3.740 1.00 97.75 99 THR A C 1
ATOM 780 O O . THR A 1 99 ? -10.414 -1.689 3.965 1.00 97.75 99 THR A O 1
ATOM 783 N N . TYR A 1 100 ? -8.317 -1.976 4.723 1.00 97.38 100 TYR A N 1
ATOM 784 C CA . TYR A 1 100 ? -8.670 -1.910 6.143 1.00 97.38 100 TYR A CA 1
ATOM 785 C C . TYR A 1 100 ? -9.310 -0.565 6.527 1.00 97.38 100 TYR A C 1
ATOM 787 O O . TYR A 1 100 ? -10.393 -0.541 7.114 1.00 97.38 100 TYR A O 1
ATOM 795 N N . VAL A 1 101 ? -8.685 0.558 6.154 1.00 97.31 101 VAL A N 1
ATOM 796 C CA . VAL A 1 101 ? -9.184 1.906 6.480 1.00 97.31 101 VAL A CA 1
ATOM 797 C C . VAL A 1 101 ? -10.574 2.145 5.883 1.00 97.31 101 VAL A C 1
ATOM 799 O O . VAL A 1 101 ? -11.455 2.689 6.552 1.00 97.31 101 VAL A O 1
ATOM 802 N N . LEU A 1 102 ? -10.807 1.712 4.642 1.00 96.88 102 LEU A N 1
ATOM 803 C CA . LEU A 1 102 ? -12.105 1.846 3.980 1.00 96.88 102 LEU A CA 1
ATOM 804 C C . LEU A 1 102 ? -13.202 1.034 4.681 1.00 96.88 102 LEU A C 1
ATOM 806 O O . LEU A 1 102 ? -14.317 1.535 4.839 1.00 96.88 102 LEU A O 1
ATOM 810 N N . ILE A 1 103 ? -12.892 -0.176 5.152 1.00 95.31 103 ILE A N 1
ATOM 811 C CA . ILE A 1 103 ? -13.836 -0.994 5.924 1.00 95.31 103 ILE A CA 1
ATOM 812 C C . ILE A 1 103 ? -14.141 -0.351 7.275 1.00 95.31 103 ILE A C 1
ATOM 814 O O . ILE A 1 103 ? -15.313 -0.204 7.619 1.00 95.31 103 ILE A O 1
ATOM 818 N N . GLU A 1 104 ? -13.128 0.090 8.022 1.00 94.88 104 GLU A N 1
ATOM 819 C CA . GLU A 1 104 ? -13.328 0.814 9.287 1.00 94.88 104 GLU A CA 1
ATOM 820 C C . GLU A 1 104 ? -14.214 2.048 9.104 1.00 94.88 104 GLU A C 1
ATOM 822 O O . GLU A 1 104 ? -15.135 2.300 9.889 1.00 94.88 104 GLU A O 1
ATOM 827 N N . ARG A 1 105 ? -14.005 2.785 8.012 1.00 94.06 105 ARG A N 1
ATOM 828 C CA . ARG A 1 105 ? -14.820 3.952 7.680 1.00 94.06 105 ARG A CA 1
ATOM 829 C C . ARG A 1 105 ? -16.250 3.579 7.293 1.00 94.06 105 ARG A C 1
ATOM 831 O O . ARG A 1 105 ? -17.179 4.270 7.706 1.00 94.06 105 ARG A O 1
ATOM 838 N N . SER A 1 106 ? -16.435 2.494 6.540 1.00 93.44 106 SER A N 1
ATOM 839 C CA . SER A 1 106 ? -17.753 1.932 6.214 1.00 93.44 106 SER A CA 1
ATOM 840 C C . SER A 1 106 ? -18.549 1.630 7.487 1.00 93.44 106 SER A C 1
ATOM 842 O O . SER A 1 106 ? -19.687 2.079 7.629 1.00 93.44 106 SER A O 1
ATOM 844 N N . MET A 1 107 ? -17.910 0.956 8.454 1.00 92.31 107 MET A N 1
ATOM 845 C CA . MET A 1 107 ? -18.521 0.575 9.732 1.00 92.31 107 MET A CA 1
ATOM 846 C C . MET A 1 107 ? -18.907 1.773 10.590 1.00 92.31 107 MET A C 1
ATOM 848 O O . MET A 1 107 ? -19.960 1.765 11.219 1.00 92.31 107 MET A O 1
ATOM 852 N N . ARG A 1 108 ? -18.065 2.809 10.621 1.00 91.94 108 ARG A N 1
ATOM 853 C CA . ARG A 1 108 ? -18.301 3.995 11.450 1.00 91.94 108 ARG A CA 1
ATOM 854 C C . ARG A 1 108 ? -19.537 4.788 11.020 1.00 91.94 108 ARG A C 1
ATOM 856 O O . ARG A 1 108 ? -20.203 5.362 11.875 1.00 91.94 108 ARG A O 1
ATOM 863 N N . TYR A 1 109 ? -19.816 4.854 9.719 1.00 91.69 109 TYR A N 1
ATOM 864 C CA . TYR A 1 109 ? -20.894 5.687 9.172 1.00 91.69 109 TYR A CA 1
ATOM 865 C C . TYR A 1 109 ? -22.058 4.883 8.580 1.00 91.69 109 TYR A C 1
ATOM 867 O O . TYR A 1 109 ? -22.957 5.487 7.998 1.00 91.69 109 TYR A O 1
ATOM 875 N N . SER A 1 110 ? -22.032 3.551 8.688 1.00 92.00 110 SER A N 1
ATOM 876 C CA . SER A 1 110 ? -23.021 2.640 8.093 1.00 92.00 110 SER A CA 1
ATOM 877 C C . SER A 1 110 ? -23.276 2.917 6.604 1.00 92.00 110 SER A C 1
ATOM 879 O O . SER A 1 110 ? -24.417 2.961 6.151 1.00 92.00 110 SER A O 1
ATOM 881 N N . ARG A 1 111 ? -22.210 3.158 5.827 1.00 92.56 111 ARG A N 1
ATOM 882 C CA . ARG A 1 111 ? -22.301 3.446 4.382 1.00 92.56 111 ARG A CA 1
ATOM 883 C C . ARG A 1 111 ? -21.658 2.338 3.572 1.00 92.56 111 ARG A C 1
ATOM 885 O O . AR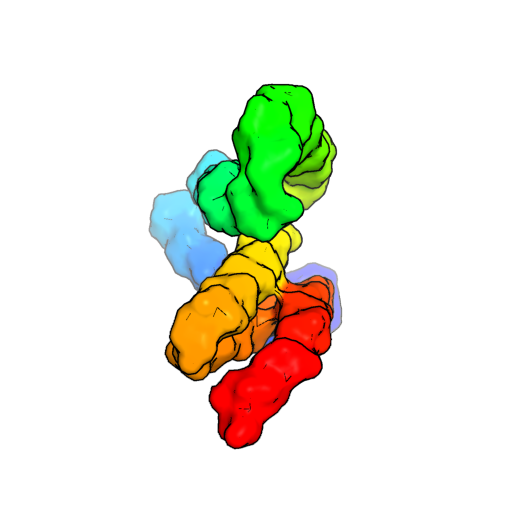G A 1 111 ? -20.538 1.963 3.866 1.00 92.56 111 ARG A O 1
ATOM 892 N N . LEU A 1 112 ? -22.293 1.915 2.481 1.00 93.06 112 LEU A N 1
ATOM 893 C CA . LEU A 1 112 ? -21.766 0.841 1.628 1.00 93.06 112 LEU A CA 1
ATOM 894 C C . LEU A 1 112 ? -20.710 1.301 0.611 1.00 93.06 112 LEU A C 1
ATOM 896 O O . LEU A 1 112 ? -19.922 0.484 0.143 1.00 93.06 112 LEU A O 1
ATOM 900 N N . THR A 1 113 ? -20.639 2.595 0.280 1.00 95.62 113 THR A N 1
ATOM 901 C CA . THR A 1 113 ? -19.673 3.108 -0.712 1.00 95.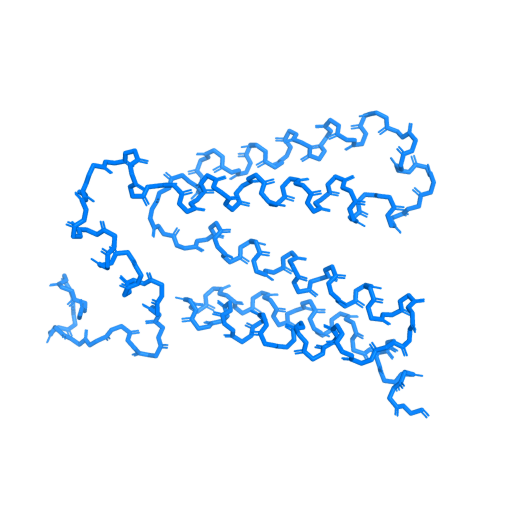62 113 THR A CA 1
ATOM 902 C C . THR A 1 113 ? -18.213 2.795 -0.348 1.00 95.62 113 THR A C 1
ATOM 904 O O . THR A 1 113 ? -17.498 2.284 -1.208 1.00 95.62 113 THR A O 1
ATOM 907 N N . PRO A 1 114 ? -17.742 3.019 0.898 1.00 94.56 114 PRO A N 1
ATOM 908 C CA . PRO A 1 114 ? -16.378 2.658 1.278 1.00 94.56 114 PRO A CA 1
ATOM 909 C C . PRO A 1 114 ? -16.143 1.142 1.249 1.00 94.56 114 PRO A C 1
ATOM 911 O O . PRO A 1 114 ? -15.062 0.717 0.859 1.00 94.56 114 PRO A O 1
ATOM 914 N N . ALA A 1 115 ? -17.146 0.320 1.579 1.00 93.56 115 ALA A N 1
ATOM 915 C CA . ALA A 1 115 ? -17.031 -1.136 1.466 1.00 93.56 115 ALA A CA 1
ATOM 916 C C . ALA A 1 115 ? -16.864 -1.591 0.007 1.00 93.56 115 ALA A C 1
ATOM 918 O O . ALA A 1 115 ? -16.002 -2.417 -0.280 1.00 93.56 115 ALA A O 1
ATOM 919 N N . ALA A 1 116 ? -17.622 -1.013 -0.929 1.00 95.19 116 ALA A N 1
ATOM 920 C CA . ALA A 1 116 ? -17.462 -1.301 -2.354 1.00 95.19 116 ALA A CA 1
ATOM 921 C C . ALA A 1 116 ? -16.062 -0.905 -2.859 1.00 95.19 116 ALA A C 1
ATOM 923 O O . ALA A 1 116 ? -15.406 -1.681 -3.553 1.00 95.19 116 ALA A O 1
ATOM 924 N N . LEU A 1 117 ? -15.561 0.265 -2.449 1.00 97.31 117 LEU A N 1
ATOM 925 C CA . LEU A 1 117 ? -14.197 0.698 -2.773 1.00 97.31 117 LEU A CA 1
ATOM 926 C C . LEU A 1 117 ? -13.129 -0.204 -2.137 1.00 97.31 117 LEU A C 1
ATOM 928 O O . LEU A 1 117 ? -12.087 -0.435 -2.750 1.00 97.31 117 LEU A O 1
ATOM 932 N N . ALA A 1 118 ? -13.380 -0.748 -0.943 1.00 96.00 118 ALA A N 1
ATOM 933 C CA . ALA A 1 118 ? -12.485 -1.710 -0.305 1.00 96.00 118 ALA A CA 1
ATOM 934 C C . ALA A 1 118 ? -12.373 -2.999 -1.132 1.00 96.00 118 ALA A C 1
ATOM 936 O O . ALA A 1 118 ? -11.269 -3.497 -1.328 1.00 96.00 118 ALA A O 1
ATOM 937 N N . VAL A 1 119 ? -13.485 -3.497 -1.685 1.00 96.56 119 VAL A N 1
ATOM 938 C CA . VAL A 1 119 ? -13.483 -4.668 -2.582 1.00 96.56 119 VAL A CA 1
ATOM 939 C C . VAL A 1 119 ? -12.679 -4.391 -3.850 1.00 96.56 119 VAL A C 1
ATOM 941 O O . VAL A 1 119 ? -11.846 -5.212 -4.228 1.00 96.56 119 VAL A O 1
ATOM 944 N N . VAL A 1 120 ? -12.869 -3.226 -4.479 1.00 97.56 120 VAL A N 1
ATOM 945 C CA . VAL A 1 120 ? -12.076 -2.825 -5.655 1.00 97.56 120 VAL A CA 1
ATOM 946 C C . VAL A 1 120 ? -10.590 -2.774 -5.299 1.00 97.56 120 VAL A C 1
ATOM 948 O O . VAL A 1 120 ? -9.768 -3.365 -5.993 1.00 97.56 120 VAL A O 1
ATOM 951 N N . THR A 1 121 ? -10.241 -2.142 -4.179 1.00 97.19 121 THR A N 1
ATOM 952 C CA . THR A 1 121 ? -8.848 -2.037 -3.720 1.00 97.19 121 THR A CA 1
ATOM 953 C C . THR A 1 121 ? -8.235 -3.417 -3.479 1.00 97.19 121 THR A C 1
ATOM 955 O O . THR A 1 121 ? -7.127 -3.687 -3.944 1.00 97.19 121 THR A O 1
ATOM 958 N N . ALA A 1 122 ? -8.960 -4.318 -2.816 1.00 96.31 122 ALA A N 1
ATOM 959 C CA . ALA A 1 122 ? -8.509 -5.679 -2.557 1.00 96.31 122 ALA A CA 1
ATOM 960 C C . ALA A 1 122 ? -8.323 -6.484 -3.852 1.00 96.31 122 ALA A C 1
ATOM 962 O O . ALA A 1 122 ? -7.326 -7.190 -3.988 1.00 96.31 122 ALA A O 1
ATOM 963 N N . ALA A 1 123 ? -9.229 -6.340 -4.824 1.00 96.06 123 ALA A N 1
ATOM 964 C CA . ALA A 1 123 ? -9.125 -7.003 -6.121 1.00 96.06 123 ALA A CA 1
ATOM 965 C C . ALA A 1 123 ? -7.894 -6.532 -6.910 1.00 96.06 123 ALA A C 1
ATOM 967 O O . ALA A 1 123 ? -7.120 -7.358 -7.391 1.00 96.06 123 ALA A O 1
ATOM 968 N N . PHE A 1 124 ? -7.659 -5.217 -6.983 1.00 95.88 124 PHE A N 1
ATOM 969 C CA . PHE A 1 124 ? -6.461 -4.674 -7.629 1.00 95.88 124 PHE A CA 1
ATOM 970 C C . PHE A 1 124 ? -5.184 -5.104 -6.907 1.00 95.88 124 PHE A C 1
ATOM 972 O O . PHE A 1 124 ? -4.219 -5.467 -7.574 1.00 95.88 124 PHE A O 1
ATOM 979 N N . THR A 1 125 ? -5.197 -5.132 -5.570 1.00 96.06 125 THR A N 1
ATOM 980 C CA . THR A 1 125 ? -4.065 -5.590 -4.748 1.00 96.06 125 THR A CA 1
ATOM 981 C C . THR A 1 125 ? -3.749 -7.067 -4.991 1.00 96.06 125 THR A C 1
ATOM 983 O O . THR A 1 125 ? -2.587 -7.426 -5.156 1.00 96.06 125 THR A O 1
ATOM 986 N N . LEU A 1 126 ? -4.770 -7.922 -5.088 1.00 95.25 126 LEU A N 1
ATOM 987 C CA . LEU A 1 126 ? -4.610 -9.332 -5.444 1.00 95.25 126 LEU A CA 1
ATOM 988 C C . LEU A 1 126 ? -4.070 -9.502 -6.872 1.00 95.25 126 LEU A C 1
ATOM 990 O O . LEU A 1 126 ? -3.222 -10.356 -7.106 1.00 95.25 126 LEU A O 1
ATOM 994 N N . GLY A 1 127 ? -4.513 -8.666 -7.814 1.00 93.69 127 GLY A N 1
ATOM 995 C CA . GLY A 1 127 ? -4.028 -8.673 -9.199 1.00 93.69 127 GLY A CA 1
ATOM 996 C C . GLY A 1 127 ? -2.574 -8.212 -9.367 1.00 93.69 127 GLY A C 1
ATOM 997 O O . GLY A 1 127 ? -1.988 -8.406 -10.432 1.00 93.69 127 GLY A O 1
ATOM 998 N N . VAL A 1 128 ? -1.966 -7.610 -8.339 1.00 93.44 128 VAL A N 1
ATOM 999 C CA . VAL A 1 128 ? -0.547 -7.231 -8.375 1.00 93.44 128 VAL A CA 1
ATOM 1000 C C . VAL A 1 128 ? 0.346 -8.471 -8.314 1.00 93.44 128 VAL A C 1
ATOM 1002 O O . VAL A 1 128 ? 1.252 -8.608 -9.132 1.00 93.44 128 VAL A O 1
ATOM 1005 N N . GLN A 1 129 ? 0.105 -9.368 -7.354 1.00 91.62 129 GLN A 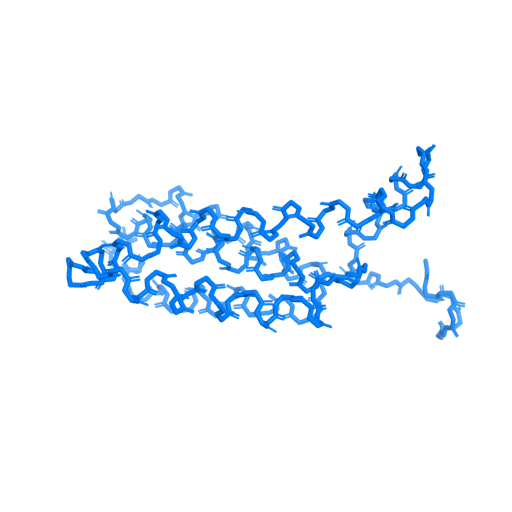N 1
ATOM 1006 C CA . GLN A 1 129 ? 0.908 -10.574 -7.140 1.00 91.62 129 GLN A CA 1
ATOM 1007 C C . GLN A 1 129 ? 0.137 -11.586 -6.271 1.00 91.62 129 GLN A C 1
ATOM 1009 O O . GLN A 1 129 ? -0.682 -11.160 -5.456 1.00 91.62 129 GLN A O 1
ATOM 1014 N N . PRO A 1 130 ? 0.425 -12.905 -6.335 1.00 90.81 130 PRO A N 1
ATOM 1015 C CA . PRO A 1 130 ? -0.261 -13.903 -5.502 1.00 90.81 130 PRO A CA 1
ATOM 1016 C C . PRO A 1 130 ? -0.214 -13.629 -3.988 1.00 90.81 130 PRO A C 1
ATOM 1018 O O . PRO A 1 130 ? -1.141 -13.971 -3.257 1.00 90.81 130 PRO A O 1
ATOM 1021 N N . THR A 1 131 ? 0.842 -12.969 -3.507 1.00 91.75 131 THR A N 1
ATOM 1022 C CA . THR A 1 131 ? 0.999 -12.535 -2.107 1.00 91.75 131 THR A CA 1
ATOM 1023 C C . THR A 1 131 ? 0.011 -11.433 -1.699 1.00 91.75 131 THR A C 1
ATOM 1025 O O . THR A 1 131 ? -0.216 -11.224 -0.509 1.00 91.75 131 THR A O 1
ATOM 1028 N N . GLY A 1 132 ? -0.639 -10.774 -2.664 1.00 90.94 132 GLY A N 1
ATOM 1029 C CA . GLY A 1 132 ? -1.684 -9.768 -2.464 1.00 90.94 132 GLY A CA 1
ATOM 1030 C C . GLY A 1 132 ? -2.977 -10.303 -1.841 1.00 90.94 132 GLY A C 1
ATOM 1031 O O . GLY A 1 132 ? -3.835 -9.514 -1.446 1.00 90.94 132 GLY A O 1
ATOM 1032 N N . LEU A 1 133 ? -3.104 -11.627 -1.676 1.00 94.44 133 LEU A N 1
ATOM 1033 C CA . LEU A 1 133 ? -4.236 -12.281 -1.010 1.00 94.44 133 LEU A CA 1
ATOM 1034 C C . LEU A 1 133 ? -4.506 -11.747 0.407 1.00 94.44 133 LEU A C 1
ATOM 1036 O O . LEU A 1 133 ? -5.645 -11.778 0.868 1.00 94.44 133 LEU A O 1
ATOM 1040 N N . ILE A 1 134 ? -3.492 -11.197 1.079 1.00 94.50 134 ILE A N 1
ATOM 1041 C CA . ILE A 1 134 ? -3.631 -10.570 2.399 1.00 94.50 134 ILE A CA 1
ATOM 1042 C C . ILE A 1 134 ? -4.693 -9.453 2.436 1.00 94.50 134 ILE A C 1
ATOM 1044 O O . ILE A 1 134 ? -5.372 -9.302 3.450 1.00 94.50 134 ILE A O 1
ATOM 1048 N N . ALA A 1 135 ? -4.932 -8.732 1.335 1.00 91.56 135 ALA A N 1
ATOM 1049 C CA . ALA A 1 135 ? -5.983 -7.712 1.287 1.00 91.56 135 ALA A CA 1
ATOM 1050 C C . ALA A 1 135 ? -7.393 -8.308 1.473 1.00 91.56 135 ALA A C 1
ATOM 1052 O O . ALA A 1 135 ? -8.272 -7.671 2.053 1.00 91.56 135 ALA A O 1
ATOM 1053 N N . VAL A 1 136 ? -7.605 -9.565 1.064 1.00 92.50 136 VAL A N 1
ATOM 1054 C CA . VAL A 1 136 ? -8.868 -10.286 1.286 1.00 92.50 136 VAL A CA 1
ATOM 1055 C C . VAL A 1 136 ? -9.080 -10.578 2.773 1.00 92.50 136 VAL A C 1
ATOM 1057 O O . VAL A 1 136 ? -10.215 -10.543 3.245 1.00 92.50 136 VAL A O 1
ATOM 1060 N N . ALA A 1 137 ? -8.012 -10.787 3.548 1.00 92.31 137 ALA A N 1
ATOM 1061 C CA . ALA A 1 137 ? -8.129 -10.992 4.991 1.00 92.31 137 ALA A CA 1
ATOM 1062 C C . ALA A 1 137 ? -8.753 -9.773 5.695 1.00 92.31 137 ALA A C 1
ATOM 1064 O O . ALA A 1 137 ? -9.563 -9.945 6.607 1.00 92.31 137 ALA A O 1
ATOM 1065 N N . ALA A 1 138 ? -8.460 -8.551 5.228 1.00 90.50 138 ALA A N 1
ATOM 1066 C CA . ALA A 1 138 ? -9.102 -7.337 5.735 1.00 90.50 138 ALA A CA 1
ATOM 1067 C C . ALA A 1 138 ? -10.618 -7.321 5.454 1.00 90.50 138 ALA A C 1
ATOM 1069 O O . ALA A 1 138 ? -11.398 -6.946 6.330 1.00 90.50 138 ALA A O 1
ATOM 1070 N N . LEU A 1 139 ? -11.047 -7.795 4.274 1.00 90.75 139 LEU A N 1
ATOM 1071 C CA . LEU A 1 139 ? -12.470 -7.954 3.939 1.00 90.75 139 LEU A CA 1
ATOM 1072 C C . LEU A 1 139 ? -13.165 -8.955 4.870 1.00 90.75 139 LEU A C 1
ATOM 1074 O O . LEU A 1 139 ? -14.244 -8.675 5.392 1.00 90.75 139 LEU A O 1
ATOM 1078 N N . VAL A 1 140 ? -12.528 -10.105 5.112 1.00 94.38 140 VAL A N 1
ATOM 1079 C CA . VAL A 1 140 ? -13.066 -11.156 5.989 1.00 94.38 140 VAL A CA 1
ATOM 1080 C C . VAL A 1 140 ? -13.194 -10.658 7.429 1.00 94.38 140 VAL A C 1
ATOM 1082 O O . VAL A 1 140 ? -14.234 -10.867 8.055 1.00 94.38 140 VAL A O 1
ATOM 1085 N N . ALA A 1 141 ? -12.189 -9.941 7.942 1.00 92.12 141 ALA A N 1
ATOM 1086 C CA . ALA A 1 141 ? -12.219 -9.371 9.290 1.00 92.12 141 ALA A CA 1
ATOM 1087 C C . ALA A 1 141 ? -13.403 -8.403 9.496 1.00 92.12 141 ALA A C 1
ATOM 1089 O O . ALA A 1 141 ? -14.043 -8.416 10.549 1.00 92.12 141 ALA A O 1
ATOM 1090 N N . GLY A 1 142 ? -13.748 -7.614 8.472 1.00 88.56 142 GLY A N 1
ATOM 1091 C CA . GLY A 1 142 ? -14.901 -6.708 8.478 1.00 88.56 142 GLY A CA 1
ATOM 1092 C C . GLY A 1 142 ? -16.260 -7.364 8.202 1.00 88.56 142 GLY A C 1
ATOM 1093 O O . GLY A 1 142 ? -17.283 -6.683 8.265 1.00 88.56 142 GLY A O 1
ATOM 1094 N N . GLY A 1 143 ? -16.317 -8.664 7.899 1.00 88.31 143 GLY A N 1
ATOM 1095 C CA . GLY A 1 143 ? -17.517 -9.309 7.353 1.00 88.31 143 GLY A CA 1
ATOM 1096 C C . GLY A 1 143 ? -18.739 -9.266 8.275 1.00 88.31 143 GLY A C 1
ATOM 1097 O O . GLY A 1 143 ? -19.825 -8.866 7.860 1.00 88.31 143 GLY A O 1
ATOM 1098 N N . ARG A 1 144 ? -18.579 -9.621 9.557 1.00 90.25 144 ARG A N 1
ATOM 1099 C CA . ARG A 1 144 ? -19.691 -9.632 10.530 1.00 90.25 144 ARG A CA 1
ATOM 1100 C C . ARG A 1 144 ? -20.341 -8.252 10.733 1.00 90.25 144 ARG A C 1
ATOM 1102 O O . ARG A 1 144 ? -21.567 -8.178 10.672 1.00 90.25 144 ARG A O 1
ATOM 1109 N N . PRO A 1 145 ? -19.592 -7.171 11.016 1.00 86.69 145 PRO A N 1
ATOM 1110 C CA . PRO A 1 145 ? -20.186 -5.841 11.122 1.00 86.69 145 PRO A CA 1
ATOM 1111 C C . PRO A 1 145 ? -20.724 -5.325 9.781 1.00 86.69 145 PRO A C 1
ATOM 1113 O O . PRO A 1 145 ? -21.751 -4.658 9.792 1.00 86.69 145 PRO A O 1
ATOM 1116 N N . MET A 1 146 ? -20.122 -5.683 8.639 1.00 88.88 146 MET A N 1
ATOM 1117 C CA . MET A 1 146 ? -20.685 -5.350 7.321 1.00 88.88 146 MET A CA 1
ATOM 1118 C C . MET A 1 146 ? -22.058 -5.988 7.086 1.00 88.88 146 MET A C 1
ATOM 1120 O O . MET A 1 146 ? -22.956 -5.321 6.581 1.00 88.88 146 MET A O 1
ATOM 1124 N N . LEU A 1 147 ? -22.263 -7.242 7.502 1.00 89.38 147 LEU A N 1
ATOM 1125 C CA . LEU A 1 147 ? -23.569 -7.903 7.384 1.00 89.38 147 LEU A CA 1
ATOM 1126 C C . LEU A 1 147 ? -24.675 -7.163 8.146 1.00 89.38 147 LEU A C 1
ATOM 1128 O O . LEU A 1 147 ? -25.795 -7.103 7.661 1.00 89.38 147 LEU A O 1
ATOM 1132 N N . ARG A 1 148 ? -24.355 -6.547 9.291 1.00 88.81 148 ARG A N 1
ATOM 1133 C CA . ARG A 1 148 ? -25.301 -5.719 10.065 1.00 88.81 148 ARG A CA 1
ATOM 1134 C C . ARG A 1 148 ? -25.633 -4.373 9.416 1.00 88.81 148 ARG A C 1
ATOM 1136 O O . ARG A 1 148 ? -26.516 -3.680 9.896 1.00 88.81 148 ARG A O 1
ATOM 1143 N N . ILE A 1 149 ? -24.852 -3.951 8.426 1.00 87.69 149 ILE A N 1
ATOM 1144 C CA . ILE A 1 149 ? -25.104 -2.723 7.658 1.00 87.69 149 ILE A CA 1
ATOM 1145 C C . ILE A 1 149 ? -25.910 -3.058 6.399 1.00 87.69 149 ILE A C 1
ATOM 1147 O O . ILE A 1 149 ? -26.656 -2.219 5.908 1.00 87.69 149 ILE A O 1
ATOM 1151 N N . LEU A 1 150 ? -25.734 -4.271 5.865 1.00 85.25 150 LEU A N 1
ATOM 1152 C CA . LEU A 1 150 ? -26.438 -4.764 4.681 1.00 85.25 150 LEU A CA 1
ATOM 1153 C C . LEU A 1 150 ? -27.872 -5.224 4.974 1.00 85.25 150 LEU A C 1
ATOM 1155 O O . LEU A 1 150 ? -28.727 -5.067 4.104 1.00 85.25 150 LEU A O 1
ATOM 1159 N N . VAL A 1 151 ? -28.102 -5.822 6.147 1.00 87.25 151 VAL A N 1
ATOM 1160 C CA . VAL A 1 151 ? -29.399 -6.338 6.621 1.00 87.25 151 VAL A CA 1
ATOM 1161 C C . VAL A 1 151 ? -29.955 -5.410 7.685 1.00 87.25 151 VAL A C 1
ATOM 1163 O O . VAL A 1 151 ? -31.141 -5.038 7.562 1.00 87.25 151 VAL A O 1
#

InterPro domains:
  IPR007680 Arabinofuranosyltransferase, central domain [PF04602] (1-150)

Solvent-accessible surface area (backbone atoms only — not comparable to full-atom values): 8151 Å² total; per-residue (Å²): 94,33,84,89,50,74,90,54,41,63,58,71,88,32,34,6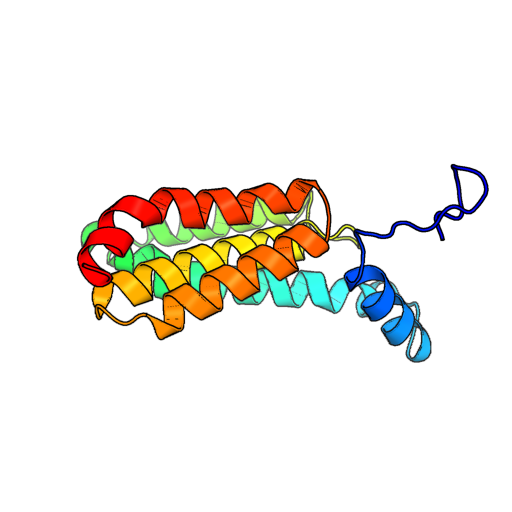8,59,54,56,54,52,55,59,47,45,77,80,46,80,48,71,76,64,67,30,43,64,32,53,51,27,53,53,51,42,51,52,45,43,67,67,57,47,42,50,68,78,30,72,74,50,54,72,30,66,68,54,54,51,50,54,52,51,53,50,47,68,56,34,67,83,71,38,72,54,82,69,62,62,29,55,30,53,32,29,28,50,51,21,38,53,25,38,56,53,15,66,75,70,67,40,63,68,38,41,54,52,18,51,52,36,20,50,55,24,32,35,45,32,85,81,17,51,62,21,51,53,42,53,59,73,45,42,70,68,49,50,68,62,76,105

Sequence (151 aa):
SNYFRWFGSPEDPFGWYYNLLALMTHVSDASLWMRLPDLAAGLVCWLLLSREVLPRLGPAVEASKPAYWAAAMVLLTAWMPFNNGLRPEAIIALGSLVTYVLIERSMRYSRLTPAALAVVTAAFTLGVQPTGLIAVAALVAGGRPMLRILV

Foldseek 3Di:
DPPPDDPPDDPPPAAPVVVVLVVQVVVPPDLVSSQVVLVVLLVVLLVCCLPQNQVLVDDVSVVDPVNNVVVVVVSCVVCVPPSRHNQCVSVLSSLLSQLLSLLSVCLVVLHCPSVVVSVVSLVVQCRHDVVSPSSVVSVVVSPVSNVVSVD

Nearest PDB structures (foldseek):
  7bvf-assembly1_B  TM=9.978E-01  e=1.838E-13  Mycobacterium tuberculosis H37Rv
  7bx8-assembly1_B  TM=9.910E-01  e=6.966E-11  Mycolicibacterium smegmatis MC2 155
  7bwr-assembly1_A  TM=9.907E-01  e=7.691E-11  Mycolicibacterium smegmatis MC2 155
  7bvh-assembly1_A  TM=9.780E-01  e=2.061E-08  Mycolicibacterium smegmatis MC2 155
  7bvg-assembly1_A  TM=9.874E-01  e=1.192E-06  Mycolicibacterium smegmatis MC2 155

pLDDT: mean 94.56, std 3.2, range [84.69, 98.38]

Mean predicted aligned error: 3.58 Å